Protein AF-A0A5K1FFA9-F1 (afdb_monomer)

Secondary structure (DSSP, 8-state):
-----------------------------------------S-S-----HHHHHHHHHHHHSTT----HHHHHHHHHHHHHHHHHHHHHHHHHHHHHTT-----------

InterPro domains:
  IPR044660 Transcription factor IBH1-like [PTHR33124] (13-97)

Solvent-accessible surface area (backbone atoms only — not comparable to full-atom values): 7780 Å² total; per-residue (Å²): 132,90,76,82,89,78,90,84,89,82,89,79,91,80,81,88,83,84,80,86,77,98,80,83,86,80,84,76,73,87,70,86,61,88,68,73,83,73,72,86,81,79,90,73,88,84,80,66,54,71,68,56,56,52,54,54,51,29,44,71,68,48,77,63,47,92,70,57,70,72,59,44,53,54,50,42,54,51,50,54,50,53,52,52,52,52,51,52,50,51,51,52,50,44,62,72,62,67,71,69,74,88,73,85,88,81,78,89,88,132

Radius of gyration: 33.85 Å; Cα contacts (8 Å, |Δi|>4): 19; chains: 1; bounding box: 73×64×84 Å

Foldseek 3Di:
DDDDDDDDDDDDDDDDDDDDDDDDDDDDPPPPDPDPPPDPPDDDDPPDDPVVVLQVLCCVQVVRDDDDPVVSVVSVVVVVVVVVVVVVVVVVVCVVPVPPPPDDDDDDDD

Sequence (110 aa):
MAECMKMKTGAGCRRIMKRGGMRKPRRIPPSRRGGLKGQPLGGGSDRGSISAKLVALQGLVAAGGRMKVETLFQETAKYILCLRTQVQILQRLVELYGGDDGGDCGGEGR

Structure (mmCIF, N/CA/C/O backbone):
data_AF-A0A5K1FFA9-F1
#
_entry.id   AF-A0A5K1FFA9-F1
#
loop_
_atom_site.group_PDB
_atom_site.id
_atom_site.type_symbol
_atom_site.label_atom_id
_atom_site.label_alt_id
_atom_site.label_comp_id
_atom_site.label_asym_id
_atom_site.label_entity_id
_atom_site.label_seq_id
_atom_site.pdbx_PDB_ins_code
_atom_site.Cartn_x
_atom_site.Cartn_y
_atom_site.Cartn_z
_atom_site.occupancy
_atom_site.B_iso_or_equiv
_atom_site.auth_seq_id
_atom_site.auth_comp_id
_atom_site.auth_asym_id
_atom_site.auth_atom_id
_atom_site.pdbx_PDB_model_num
ATOM 1 N N . MET A 1 1 ? -51.034 -47.624 38.343 1.00 40.00 1 MET A N 1
ATOM 2 C CA . MET A 1 1 ? -50.801 -49.029 37.955 1.00 40.00 1 MET A CA 1
ATOM 3 C C . MET A 1 1 ? -50.772 -49.083 36.444 1.00 40.00 1 MET A C 1
ATOM 5 O O . MET A 1 1 ? -51.675 -48.489 35.880 1.00 40.00 1 MET A O 1
ATOM 9 N N . ALA A 1 2 ? -49.775 -49.784 35.883 1.00 44.78 2 ALA A N 1
ATOM 10 C CA . ALA A 1 2 ? -49.812 -50.483 34.591 1.00 44.78 2 ALA A CA 1
ATOM 11 C C . ALA A 1 2 ? -50.088 -49.624 33.325 1.00 44.78 2 ALA A C 1
ATOM 13 O O . ALA A 1 2 ? -50.977 -48.797 33.288 1.00 44.78 2 ALA A O 1
ATOM 14 N N . GLU A 1 3 ? -49.420 -49.765 32.191 1.00 42.53 3 GLU A N 1
ATOM 15 C CA . GLU A 1 3 ? -48.297 -50.585 31.774 1.00 42.53 3 GLU A CA 1
ATOM 16 C C . GLU A 1 3 ? -47.965 -50.165 30.331 1.00 42.53 3 GLU A C 1
ATOM 18 O O . GLU A 1 3 ? -48.821 -49.668 29.607 1.00 42.53 3 GLU A O 1
ATOM 23 N N . CYS A 1 4 ? -46.720 -50.421 29.943 1.00 44.78 4 CYS A N 1
ATOM 24 C CA . CYS A 1 4 ? -46.326 -51.033 28.674 1.00 44.78 4 CYS A CA 1
ATOM 25 C C . CYS A 1 4 ? -46.816 -50.469 27.322 1.00 44.78 4 CYS A C 1
ATOM 27 O O . CYS A 1 4 ? -47.976 -50.566 26.957 1.00 44.78 4 CYS A O 1
ATOM 29 N N . MET A 1 5 ? -45.875 -49.971 26.500 1.00 52.16 5 MET A N 1
ATOM 30 C CA . MET A 1 5 ? -45.244 -50.721 25.380 1.00 52.16 5 MET A CA 1
ATOM 31 C C . MET A 1 5 ? -46.077 -50.631 24.080 1.00 52.16 5 MET A C 1
ATOM 33 O O . MET A 1 5 ? -47.283 -50.527 24.123 1.00 52.16 5 MET A O 1
ATOM 37 N N . LYS A 1 6 ? -45.573 -50.672 22.846 1.00 48.69 6 LYS A N 1
ATOM 38 C CA . LYS A 1 6 ? -44.263 -50.918 22.241 1.00 48.69 6 LYS A CA 1
ATOM 39 C C . LYS A 1 6 ? -44.344 -50.283 20.830 1.00 48.69 6 LYS A C 1
ATOM 41 O O . LYS A 1 6 ? -45.265 -50.549 20.073 1.00 48.69 6 LYS A O 1
ATOM 46 N N . MET A 1 7 ? -43.369 -49.445 20.503 1.00 50.78 7 MET A N 1
ATOM 47 C CA . MET A 1 7 ? -42.662 -49.310 19.217 1.00 50.78 7 MET A CA 1
ATOM 48 C C . MET A 1 7 ? -42.911 -50.369 18.108 1.00 50.78 7 MET A C 1
ATOM 50 O O . MET A 1 7 ? -42.866 -51.559 18.410 1.00 50.78 7 MET A O 1
ATOM 54 N N . LYS A 1 8 ? -42.964 -49.951 16.819 1.00 50.78 8 LYS A N 1
ATOM 55 C CA . LYS A 1 8 ? -41.923 -50.205 15.774 1.00 50.78 8 LYS A CA 1
ATOM 56 C C . LYS A 1 8 ? -42.370 -49.977 14.302 1.00 50.78 8 LYS A C 1
ATOM 58 O O . LYS A 1 8 ? -43.380 -50.495 13.857 1.00 50.78 8 LYS A O 1
ATOM 63 N N . THR A 1 9 ? -41.475 -49.291 13.571 1.00 49.41 9 THR A N 1
ATOM 64 C CA . THR A 1 9 ? -40.960 -49.530 12.194 1.00 49.41 9 THR A CA 1
ATOM 65 C C . THR A 1 9 ? -41.872 -49.567 10.961 1.00 49.41 9 THR A C 1
ATOM 67 O O . THR A 1 9 ? -42.805 -50.353 10.892 1.00 49.41 9 THR A O 1
ATOM 70 N N . GLY A 1 10 ? -41.409 -48.919 9.881 1.00 43.59 10 GLY A N 1
ATOM 71 C CA . GLY A 1 10 ? -41.603 -49.457 8.527 1.00 43.59 10 GLY A CA 1
ATOM 72 C C . GLY A 1 10 ? -41.508 -48.443 7.388 1.00 43.59 10 GLY A C 1
ATOM 73 O O . GLY A 1 10 ? -42.460 -47.729 7.113 1.00 43.59 10 GLY A O 1
ATOM 74 N N . ALA A 1 11 ? -40.366 -48.413 6.700 1.00 54.19 11 ALA A N 1
ATOM 75 C CA . ALA A 1 11 ? -40.115 -47.630 5.491 1.00 54.19 11 ALA A CA 1
ATOM 76 C C . ALA A 1 11 ? -40.965 -48.084 4.285 1.00 54.19 11 ALA A C 1
ATOM 78 O O . ALA A 1 11 ? -41.265 -49.267 4.137 1.00 54.19 11 ALA A O 1
ATOM 79 N N . GLY A 1 12 ? -41.261 -47.166 3.355 1.00 46.53 12 GLY A N 1
ATOM 80 C CA . GLY A 1 12 ? -41.938 -47.528 2.108 1.00 46.53 12 GLY A CA 1
ATOM 81 C C . GLY A 1 12 ? -42.050 -46.414 1.069 1.00 46.53 12 GLY A C 1
ATOM 82 O O . GLY A 1 12 ? -43.137 -45.916 0.807 1.00 46.53 12 GLY A O 1
ATOM 83 N N . CYS A 1 13 ? -40.944 -46.066 0.407 1.00 47.28 13 CYS A N 1
ATOM 84 C CA . CYS A 1 13 ? -40.976 -45.421 -0.911 1.00 47.28 13 CYS A CA 1
ATOM 85 C C . CYS A 1 13 ? -41.756 -46.296 -1.904 1.00 47.28 13 CYS A C 1
ATOM 87 O O . CYS A 1 13 ? -41.386 -47.458 -2.058 1.00 47.28 13 CYS A O 1
ATOM 89 N N . ARG A 1 14 ? -42.725 -45.755 -2.664 1.00 50.25 14 ARG A N 1
ATOM 90 C CA . ARG A 1 14 ? -43.076 -46.289 -4.000 1.00 50.25 14 ARG A CA 1
ATOM 91 C C . ARG A 1 14 ? -43.899 -45.317 -4.873 1.00 50.25 14 ARG A C 1
ATOM 93 O O . ARG A 1 14 ? -45.108 -45.211 -4.771 1.00 50.25 14 ARG A O 1
ATOM 100 N N . ARG A 1 15 ? -43.160 -44.690 -5.798 1.00 47.31 15 ARG A N 1
ATOM 101 C CA . 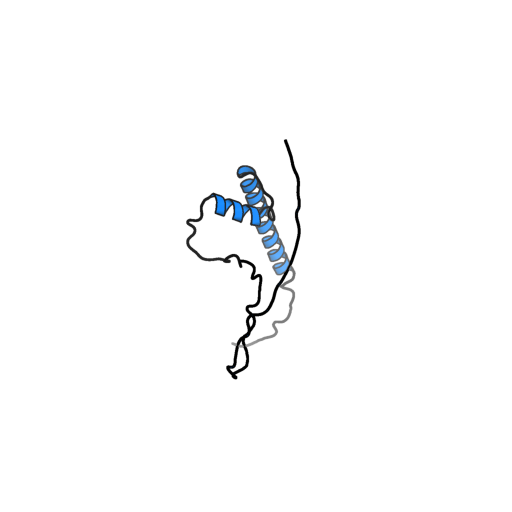ARG A 1 15 ? -43.433 -44.529 -7.243 1.00 47.31 15 ARG A CA 1
ATOM 102 C C . ARG A 1 15 ? -44.738 -43.839 -7.695 1.00 47.31 15 ARG A C 1
ATOM 104 O O . ARG A 1 15 ? -45.764 -44.464 -7.922 1.00 47.31 15 ARG A O 1
ATOM 111 N N . ILE A 1 16 ? -44.590 -42.557 -8.033 1.00 54.41 16 ILE A N 1
ATOM 112 C CA . ILE A 1 16 ? -45.456 -41.807 -8.955 1.00 54.41 16 ILE A CA 1
ATOM 113 C C . ILE A 1 16 ? -45.313 -42.416 -10.363 1.00 54.41 16 ILE A C 1
ATOM 115 O O . ILE A 1 16 ? -44.227 -42.378 -10.946 1.00 54.41 16 ILE A O 1
ATOM 119 N N . MET A 1 17 ? -46.393 -42.964 -10.924 1.00 50.84 17 MET A N 1
ATOM 120 C CA . MET A 1 17 ? -46.448 -43.402 -12.324 1.00 50.84 17 MET A CA 1
ATOM 121 C C . MET A 1 17 ? -46.849 -42.217 -13.218 1.00 50.84 17 MET A C 1
ATOM 123 O O . MET A 1 17 ? -47.993 -41.773 -13.194 1.00 50.84 17 MET A O 1
ATOM 127 N N . LYS A 1 18 ? -45.909 -41.702 -14.023 1.00 50.34 18 LYS A N 1
ATOM 128 C CA . LYS A 1 18 ? -46.181 -40.745 -15.110 1.00 50.34 18 LYS A CA 1
ATOM 129 C C . LYS A 1 18 ? -46.589 -41.512 -16.367 1.00 50.34 18 LYS A C 1
ATOM 131 O O . LYS A 1 18 ? -45.768 -42.234 -16.930 1.00 50.34 18 LYS A O 1
ATOM 136 N N . ARG A 1 19 ? -47.830 -41.337 -16.825 1.00 47.00 19 ARG A N 1
ATOM 137 C CA . ARG A 1 19 ? -48.290 -41.834 -18.129 1.00 47.00 19 ARG A CA 1
ATOM 138 C C . ARG A 1 19 ? -47.953 -40.823 -19.233 1.00 47.00 19 ARG A C 1
ATOM 140 O O . ARG A 1 19 ? -48.335 -39.665 -19.147 1.00 47.00 19 ARG A O 1
ATOM 147 N N . GLY A 1 20 ? -47.213 -41.311 -20.230 1.00 39.09 20 GLY A N 1
ATOM 148 C CA . GLY A 1 20 ? -47.397 -41.048 -21.662 1.00 39.09 20 GLY A CA 1
ATOM 149 C C . GLY A 1 20 ? -47.390 -39.606 -22.167 1.00 39.09 20 GLY A C 1
ATOM 150 O O . GLY A 1 20 ? -48.434 -38.987 -22.292 1.00 39.09 20 GLY A O 1
ATOM 151 N N . GLY A 1 21 ? -46.219 -39.142 -22.603 1.00 47.50 21 GLY A N 1
ATOM 152 C CA . GLY A 1 21 ? -46.070 -38.009 -23.516 1.00 47.50 21 GLY A CA 1
ATOM 153 C C . GLY A 1 21 ? -44.718 -38.107 -24.217 1.00 47.50 21 GLY A C 1
ATOM 154 O O . GLY A 1 21 ? -43.700 -37.667 -23.686 1.00 47.50 21 GLY A O 1
ATOM 155 N N . MET A 1 22 ? -44.683 -38.773 -25.372 1.00 57.97 22 MET A N 1
ATOM 156 C CA . MET A 1 22 ? -43.483 -38.959 -26.190 1.00 57.97 22 MET A CA 1
ATOM 157 C C . MET A 1 22 ? -43.087 -37.645 -26.866 1.00 57.97 22 MET A C 1
ATOM 159 O O . MET A 1 22 ? -43.590 -37.366 -27.945 1.00 57.97 22 MET A O 1
ATOM 163 N N . ARG A 1 23 ? -42.161 -36.887 -26.257 1.00 55.34 23 ARG A N 1
ATOM 164 C CA . ARG A 1 23 ? -41.118 -36.079 -26.932 1.00 55.34 23 ARG A CA 1
ATOM 165 C C . ARG A 1 23 ? -39.895 -35.937 -26.000 1.00 55.34 23 ARG A C 1
ATOM 167 O O . ARG A 1 23 ? -39.999 -35.388 -24.907 1.00 55.34 23 ARG A O 1
ATOM 174 N N . LYS A 1 24 ? -38.731 -36.442 -26.414 1.00 59.69 24 LYS A N 1
ATOM 175 C CA . LYS A 1 24 ? -37.380 -36.179 -25.851 1.00 59.69 24 LYS A CA 1
ATOM 176 C C . LYS A 1 24 ? -36.448 -35.868 -27.038 1.00 59.69 24 LYS A C 1
ATOM 178 O O . LYS A 1 24 ? -36.789 -36.330 -28.124 1.00 59.69 24 LYS A O 1
ATOM 183 N N . PRO A 1 25 ? -35.263 -35.234 -26.876 1.00 48.84 25 PRO A N 1
ATOM 184 C CA . PRO A 1 25 ? -34.586 -34.693 -25.679 1.00 48.84 25 PRO A CA 1
ATOM 185 C C . PRO A 1 25 ? -34.256 -33.179 -25.883 1.00 48.84 25 PRO A C 1
ATOM 187 O O . PRO A 1 25 ? -34.638 -32.610 -26.887 1.00 48.84 25 PRO A O 1
ATOM 190 N N . ARG A 1 26 ? -33.618 -32.376 -25.027 1.00 48.28 26 ARG A N 1
ATOM 191 C CA . ARG A 1 26 ? -32.644 -32.554 -23.947 1.00 48.28 26 ARG A CA 1
ATOM 192 C C . ARG A 1 26 ? -33.014 -31.586 -22.818 1.00 48.28 26 ARG A C 1
ATOM 194 O O . ARG A 1 26 ? -32.941 -30.375 -22.992 1.00 48.28 26 ARG A O 1
ATOM 201 N N . ARG A 1 27 ? -33.375 -32.100 -21.641 1.00 53.66 27 ARG A N 1
ATOM 202 C CA . ARG A 1 27 ? -33.300 -31.289 -20.420 1.00 53.66 27 ARG A CA 1
ATOM 203 C C . ARG A 1 27 ? -31.841 -31.294 -19.994 1.00 53.66 27 ARG A C 1
ATOM 205 O O . ARG A 1 27 ? -31.350 -32.313 -19.518 1.00 53.66 27 ARG A O 1
ATOM 212 N N . ILE A 1 28 ? -31.158 -30.181 -20.232 1.00 59.09 28 ILE A N 1
ATOM 213 C CA . ILE A 1 28 ? -29.881 -29.881 -19.590 1.00 59.09 28 ILE A CA 1
ATOM 214 C C . ILE A 1 28 ? -30.134 -30.010 -18.076 1.00 59.09 28 ILE A C 1
ATOM 216 O O . ILE A 1 28 ? -31.114 -29.438 -17.586 1.00 59.09 28 ILE A O 1
ATOM 220 N N . PRO A 1 29 ? -29.358 -30.811 -17.328 1.00 59.91 29 PRO A N 1
ATOM 221 C CA . PRO A 1 29 ? -29.511 -30.871 -15.881 1.00 59.91 29 PRO A CA 1
ATOM 222 C C . PRO A 1 29 ? -29.259 -29.470 -15.304 1.00 59.91 29 PRO A C 1
ATOM 224 O O . PRO A 1 29 ? -28.352 -28.790 -15.790 1.00 59.91 29 PRO A O 1
ATOM 227 N N . PRO A 1 30 ? -29.992 -29.012 -14.270 1.00 52.12 30 PRO A N 1
ATOM 228 C CA . PRO A 1 30 ? -29.532 -27.871 -13.501 1.00 52.12 30 PRO A CA 1
ATOM 229 C C . PRO A 1 30 ? -28.217 -28.298 -12.858 1.00 52.12 30 PRO A C 1
ATOM 231 O O . PRO A 1 30 ? -28.1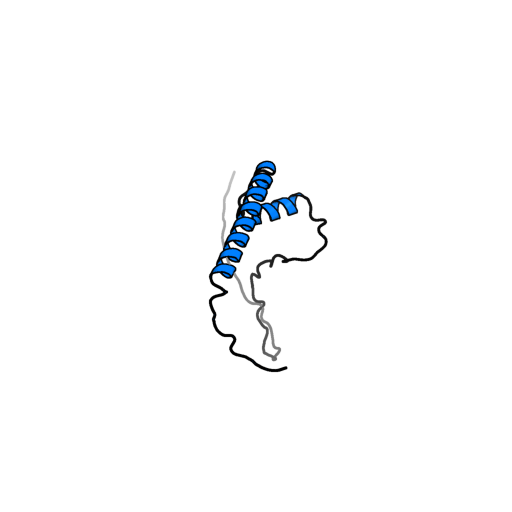73 -29.068 -11.896 1.00 52.12 30 PRO A O 1
ATOM 234 N N . SER A 1 31 ? -27.129 -27.855 -13.476 1.00 47.28 31 SER A N 1
ATOM 235 C CA . SER A 1 31 ? -25.793 -27.963 -12.940 1.00 47.28 31 SER A CA 1
ATOM 236 C C . SER A 1 31 ? -25.833 -27.336 -11.553 1.00 47.28 31 SER A C 1
ATOM 238 O O . SER A 1 31 ? -25.925 -26.118 -11.424 1.00 47.28 31 SER A O 1
ATOM 240 N N . ARG A 1 32 ? -25.744 -28.171 -10.513 1.00 56.06 32 ARG A N 1
ATOM 241 C CA . ARG A 1 32 ? -25.305 -27.758 -9.179 1.00 56.06 32 ARG A CA 1
ATOM 242 C C . ARG A 1 32 ? -23.838 -27.334 -9.282 1.00 56.06 32 ARG A C 1
ATOM 244 O O . ARG A 1 32 ? -22.940 -28.023 -8.823 1.00 56.06 32 ARG A O 1
ATOM 251 N N . ARG A 1 33 ? -23.600 -26.210 -9.950 1.00 51.19 33 ARG A N 1
ATOM 252 C CA . ARG A 1 33 ? -22.470 -25.329 -9.690 1.00 51.19 33 ARG A CA 1
ATOM 253 C C . ARG A 1 33 ? -23.124 -24.254 -8.821 1.00 51.19 33 ARG A C 1
ATOM 255 O O . ARG A 1 33 ? -23.907 -23.463 -9.316 1.00 51.19 33 ARG A O 1
ATOM 262 N N . GLY A 1 34 ? -22.940 -24.222 -7.504 1.00 50.78 34 GLY A N 1
ATOM 263 C CA . GLY A 1 34 ? -21.601 -24.219 -6.923 1.00 50.78 34 GLY A CA 1
ATOM 264 C C . GLY A 1 34 ? -20.746 -23.111 -7.550 1.00 50.78 34 GLY A C 1
ATOM 265 O O . GLY A 1 34 ? -19.534 -23.240 -7.613 1.00 50.78 34 GLY A O 1
ATOM 266 N N . GLY A 1 35 ? -21.383 -22.086 -8.127 1.00 45.44 35 GLY A N 1
ATOM 267 C CA . GLY A 1 35 ? -20.731 -20.918 -8.680 1.00 45.44 35 GLY A CA 1
ATOM 268 C C . GLY A 1 35 ? -20.383 -20.016 -7.519 1.00 45.44 35 GLY A C 1
ATOM 269 O O . GLY A 1 35 ? -21.261 -19.384 -6.935 1.00 45.44 35 GLY A O 1
ATOM 270 N N . LEU A 1 36 ? -19.104 -20.047 -7.165 1.00 55.72 36 LEU A N 1
ATOM 271 C CA . LEU A 1 36 ? -18.398 -19.032 -6.403 1.00 55.72 36 LEU A CA 1
ATOM 272 C C . LEU A 1 36 ? -19.067 -17.673 -6.634 1.00 55.72 36 LEU A C 1
ATOM 274 O O . LEU A 1 36 ? -19.198 -17.240 -7.780 1.00 55.72 36 LEU A O 1
ATOM 278 N N . LYS A 1 37 ? -19.513 -17.021 -5.553 1.00 55.44 37 LYS A N 1
ATOM 279 C CA . LYS A 1 37 ? -19.813 -15.588 -5.570 1.00 55.44 37 LYS A CA 1
ATOM 280 C C . LYS A 1 37 ? -18.543 -14.898 -6.063 1.00 55.44 37 LYS A C 1
ATOM 282 O O . LYS A 1 37 ? -17.623 -14.670 -5.283 1.00 55.44 37 LYS A O 1
ATOM 287 N N . GLY A 1 38 ? -18.484 -14.641 -7.367 1.00 49.59 38 GLY A N 1
ATOM 288 C CA . GLY A 1 38 ? -17.525 -13.734 -7.958 1.00 49.59 38 GLY A CA 1
ATOM 289 C C . GLY A 1 38 ? -17.717 -12.412 -7.245 1.00 49.59 38 GLY A C 1
ATOM 290 O O . GLY A 1 38 ? -18.790 -11.812 -7.314 1.00 49.59 38 GLY A O 1
ATOM 291 N N . GLN A 1 39 ? -16.711 -12.026 -6.468 1.00 63.22 39 GLN A N 1
ATOM 292 C CA . GLN A 1 39 ? -16.626 -10.675 -5.953 1.00 63.22 39 GLN A CA 1
ATOM 293 C C . GLN A 1 39 ? -16.694 -9.727 -7.154 1.00 63.22 39 GLN A C 1
ATOM 295 O O . GLN A 1 39 ? -15.998 -9.979 -8.143 1.00 63.22 39 GLN A O 1
ATOM 300 N N . PRO A 1 40 ? -17.513 -8.667 -7.114 1.00 54.22 40 PRO A N 1
ATOM 301 C CA . PRO A 1 40 ? -17.431 -7.643 -8.132 1.00 54.22 40 PRO A CA 1
ATOM 302 C C . PRO A 1 40 ? -16.075 -6.949 -7.975 1.00 54.22 40 PRO A C 1
ATOM 304 O O . PRO A 1 40 ? -15.841 -6.197 -7.030 1.00 54.22 40 PRO A O 1
ATOM 307 N N . LEU A 1 41 ? -15.162 -7.260 -8.894 1.00 59.59 41 LEU A N 1
ATOM 308 C CA . LEU A 1 41 ? -13.982 -6.456 -9.155 1.00 59.59 41 LEU A CA 1
ATOM 309 C C . LEU A 1 41 ? -14.452 -5.166 -9.829 1.00 59.59 41 LEU A C 1
ATOM 311 O O . LEU A 1 41 ? -14.792 -5.174 -11.005 1.00 59.59 41 LEU A O 1
ATOM 315 N N . GLY A 1 42 ? -14.434 -4.080 -9.060 1.00 58.16 42 GLY A N 1
ATOM 316 C CA . GLY A 1 42 ? -14.217 -2.733 -9.576 1.00 58.16 42 GLY A CA 1
ATOM 317 C C . GLY A 1 42 ? -15.431 -2.003 -10.153 1.00 58.16 42 GLY A C 1
ATOM 318 O O . GLY A 1 42 ? -16.097 -2.462 -11.071 1.00 58.16 42 GLY A O 1
ATOM 319 N N . GLY A 1 43 ? -15.622 -0.776 -9.662 1.00 60.56 43 GLY A N 1
ATOM 320 C CA . GLY A 1 43 ? -16.328 0.275 -10.393 1.00 60.56 43 GLY A CA 1
ATOM 321 C C . GLY A 1 43 ? -17.765 0.515 -9.946 1.00 60.56 43 GLY A C 1
ATOM 322 O O . GLY A 1 43 ? -18.701 0.262 -10.693 1.00 60.56 43 GLY A O 1
ATOM 323 N N . GLY A 1 44 ? -17.963 1.055 -8.743 1.00 51.28 44 GLY A N 1
ATOM 324 C CA . GLY A 1 44 ? -19.295 1.486 -8.324 1.00 51.28 44 GLY A CA 1
ATOM 325 C C . GLY A 1 44 ? -19.281 2.297 -7.038 1.00 51.28 44 GLY A C 1
ATOM 326 O O . GLY A 1 44 ? -19.211 1.724 -5.962 1.00 51.28 44 GLY A O 1
ATOM 327 N N . SER A 1 45 ? -19.342 3.624 -7.190 1.00 61.81 45 SER A N 1
ATOM 328 C CA . SER A 1 45 ? -19.757 4.642 -6.207 1.00 61.81 45 SER A CA 1
ATOM 329 C C . SER A 1 45 ? -19.728 4.208 -4.731 1.00 61.81 45 SER A C 1
ATOM 331 O O . SER A 1 45 ? -20.679 3.654 -4.178 1.00 61.81 45 SER A O 1
ATOM 333 N N . ASP A 1 46 ? -18.597 4.485 -4.089 1.00 58.09 46 ASP A N 1
ATOM 334 C CA . ASP A 1 46 ? -18.200 3.936 -2.797 1.00 58.09 46 ASP A CA 1
ATOM 335 C C . ASP A 1 46 ? -18.856 4.658 -1.602 1.00 58.09 46 ASP A C 1
ATOM 337 O O . ASP A 1 46 ? -18.202 5.343 -0.805 1.00 58.09 46 ASP A O 1
ATOM 341 N N . ARG A 1 47 ? -20.173 4.478 -1.445 1.00 62.94 47 ARG A N 1
ATOM 342 C CA . ARG A 1 47 ? -20.852 4.653 -0.145 1.00 62.94 47 ARG A CA 1
ATOM 343 C C . ARG A 1 47 ? -20.835 3.356 0.678 1.00 62.94 4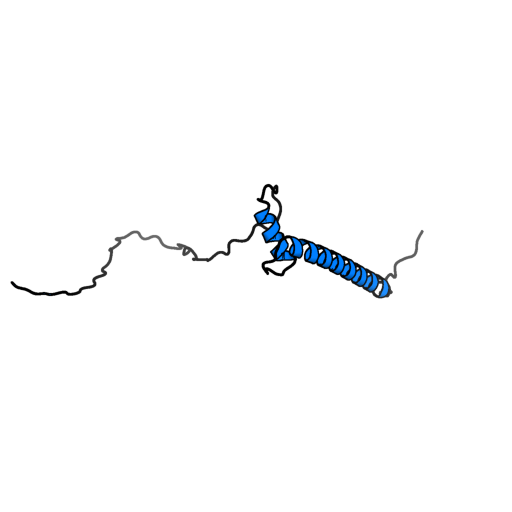7 ARG A C 1
ATOM 345 O O . ARG A 1 47 ? -21.728 3.125 1.488 1.00 62.94 47 ARG A O 1
ATOM 352 N N . GLY A 1 48 ? -19.830 2.498 0.485 1.00 66.31 48 GLY A N 1
ATOM 353 C CA . GLY A 1 48 ? -19.570 1.388 1.397 1.00 66.31 48 GLY A CA 1
ATOM 354 C C . GLY A 1 48 ? -19.251 1.915 2.797 1.00 66.31 48 GLY A C 1
ATOM 355 O O . GLY A 1 48 ? -18.555 2.926 2.944 1.00 66.31 48 GLY A O 1
ATOM 356 N N . SER A 1 49 ? -19.770 1.251 3.833 1.00 86.50 49 SER A N 1
ATOM 357 C CA . SER A 1 49 ? -19.473 1.600 5.224 1.00 86.50 49 SER A CA 1
ATOM 358 C C . SER A 1 49 ? -17.960 1.591 5.470 1.00 86.50 49 SER A C 1
ATOM 360 O O . SER A 1 49 ? -17.223 0.816 4.861 1.00 86.50 49 SER A O 1
ATOM 362 N N . ILE A 1 50 ? -17.480 2.424 6.399 1.00 90.50 50 ILE A N 1
ATOM 363 C CA . ILE A 1 50 ? -16.051 2.498 6.768 1.00 90.50 50 ILE A CA 1
ATOM 364 C C . ILE A 1 50 ? -15.491 1.104 7.096 1.00 90.50 50 ILE A C 1
ATOM 366 O O . ILE A 1 50 ? -14.368 0.775 6.723 1.00 90.50 50 ILE A O 1
ATOM 370 N N . SER A 1 51 ? -16.305 0.246 7.714 1.00 89.44 51 SER A N 1
ATOM 371 C CA . SER A 1 51 ? -15.958 -1.149 7.986 1.00 89.44 51 SER A CA 1
ATOM 372 C C . SER A 1 51 ? -15.620 -1.954 6.727 1.00 89.44 51 SER A C 1
ATOM 374 O O . SER A 1 51 ? -14.644 -2.698 6.739 1.00 89.44 51 SER A O 1
ATOM 376 N N . ALA A 1 52 ? -16.368 -1.792 5.634 1.00 91.06 52 ALA A N 1
ATOM 377 C CA . ALA A 1 52 ? -16.097 -2.488 4.378 1.00 91.06 52 ALA A CA 1
ATOM 378 C C . ALA A 1 52 ? -14.759 -2.039 3.773 1.00 91.06 52 ALA A C 1
ATOM 380 O O . ALA A 1 52 ? -13.967 -2.874 3.336 1.00 91.06 52 ALA A O 1
ATOM 381 N N . LYS A 1 53 ? -14.465 -0.734 3.836 1.00 92.38 53 LYS A N 1
ATOM 382 C CA . LYS A 1 53 ? -13.190 -0.167 3.366 1.00 92.38 53 LYS A CA 1
ATOM 383 C C . LYS A 1 53 ? -12.002 -0.680 4.183 1.00 92.38 53 LYS A C 1
ATOM 385 O O . LYS A 1 53 ? -10.977 -1.034 3.610 1.00 92.38 53 LYS A O 1
ATOM 390 N N . LEU A 1 54 ? -12.151 -0.790 5.505 1.00 91.75 54 LEU A N 1
ATOM 391 C CA . LEU A 1 54 ? -11.113 -1.349 6.380 1.00 91.75 54 LEU A CA 1
ATOM 392 C C . LEU A 1 54 ? -10.857 -2.836 6.109 1.00 91.75 54 LEU A C 1
ATOM 394 O O . LEU A 1 54 ? -9.704 -3.257 6.087 1.00 91.75 54 LEU A O 1
ATOM 398 N N . VAL A 1 55 ? -11.908 -3.624 5.864 1.00 91.19 55 VAL A N 1
ATOM 399 C CA . VAL A 1 55 ? -11.768 -5.045 5.500 1.00 91.19 55 VAL A CA 1
ATOM 400 C C . VAL A 1 55 ? -11.050 -5.197 4.159 1.00 91.19 55 VAL A C 1
ATOM 402 O O . VAL A 1 55 ? -10.141 -6.018 4.043 1.00 91.19 55 VAL A O 1
ATOM 405 N N . ALA A 1 56 ? -11.407 -4.382 3.163 1.00 92.12 56 ALA A N 1
ATOM 406 C CA . ALA A 1 56 ? -10.723 -4.381 1.873 1.00 92.12 56 ALA A CA 1
ATOM 407 C C . ALA A 1 56 ? -9.234 -4.020 2.021 1.00 92.12 56 ALA A C 1
ATOM 409 O O . ALA A 1 56 ? -8.374 -4.710 1.473 1.00 92.12 56 ALA A O 1
ATOM 410 N N . LEU A 1 57 ? -8.918 -2.993 2.819 1.00 94.06 57 LEU A N 1
ATOM 411 C CA . LEU A 1 57 ? -7.538 -2.574 3.068 1.00 94.06 57 LEU A CA 1
ATOM 412 C C . LEU A 1 57 ? -6.720 -3.654 3.798 1.00 94.06 57 LEU A C 1
ATOM 414 O O . LEU A 1 57 ? -5.572 -3.900 3.432 1.00 94.06 57 LEU A O 1
ATOM 418 N N . GLN A 1 58 ? -7.311 -4.355 4.772 1.00 92.81 58 GLN A N 1
ATOM 419 C CA . GLN A 1 58 ? -6.672 -5.507 5.427 1.00 92.81 58 GLN A CA 1
ATOM 420 C C . GLN A 1 58 ? -6.351 -6.635 4.442 1.00 92.81 58 GLN A C 1
ATOM 422 O O . GLN A 1 58 ? -5.283 -7.239 4.530 1.00 92.81 58 GLN A O 1
ATOM 427 N N . GLY A 1 59 ? -7.243 -6.907 3.487 1.00 91.75 59 GLY A N 1
ATOM 428 C CA . GLY A 1 59 ? -6.999 -7.905 2.446 1.00 91.75 59 GLY A CA 1
ATOM 429 C C . GLY A 1 59 ? -5.746 -7.608 1.617 1.00 91.75 59 GLY A C 1
ATOM 430 O O . GLY A 1 59 ? -4.993 -8.528 1.309 1.00 91.75 59 GLY A O 1
ATOM 431 N N . LEU A 1 60 ? -5.498 -6.331 1.314 1.00 92.56 60 LEU A N 1
ATOM 432 C CA . LEU A 1 60 ? -4.346 -5.889 0.523 1.00 92.56 60 LEU A CA 1
ATOM 433 C C . LEU A 1 60 ? -3.041 -5.879 1.325 1.00 92.56 60 LEU A C 1
ATOM 435 O O . LEU A 1 60 ? -2.020 -6.356 0.843 1.00 92.56 60 LEU A O 1
ATOM 439 N N . VAL A 1 61 ? -3.070 -5.326 2.537 1.00 91.19 61 VAL A N 1
ATOM 440 C CA . VAL A 1 61 ? -1.850 -5.035 3.310 1.00 91.19 61 VAL A CA 1
ATOM 441 C C . VAL A 1 61 ? -1.414 -6.223 4.165 1.00 91.19 61 VAL A C 1
ATOM 443 O O . VAL A 1 61 ? -0.226 -6.479 4.313 1.00 91.19 61 VAL A O 1
ATOM 446 N N . ALA A 1 62 ? -2.369 -6.966 4.722 1.00 82.56 62 ALA A N 1
ATOM 447 C CA . ALA A 1 62 ? -2.108 -8.037 5.680 1.00 82.56 62 ALA A CA 1
ATOM 448 C C . ALA A 1 62 ? -2.298 -9.442 5.088 1.00 82.56 62 ALA A C 1
ATOM 450 O O . ALA A 1 62 ? -2.408 -10.404 5.848 1.00 82.56 62 ALA A O 1
ATOM 451 N N . ALA A 1 63 ? -2.421 -9.570 3.760 1.00 81.06 63 ALA A N 1
ATOM 452 C CA . ALA A 1 63 ? -2.758 -10.825 3.075 1.00 81.06 63 ALA A CA 1
ATOM 453 C C . ALA A 1 63 ? -3.972 -11.557 3.702 1.00 81.06 63 ALA A C 1
ATOM 455 O O . ALA A 1 63 ? -4.027 -12.785 3.744 1.00 81.06 63 ALA A O 1
ATOM 456 N N . GLY A 1 64 ? -4.944 -10.798 4.228 1.00 74.00 64 GLY A N 1
ATOM 457 C CA . GLY A 1 64 ? -6.139 -11.333 4.895 1.00 74.00 64 GLY A CA 1
ATOM 458 C C . GLY A 1 64 ? -6.045 -11.499 6.420 1.00 74.00 64 GLY A C 1
ATOM 459 O O . GLY A 1 64 ? -7.007 -11.965 7.035 1.00 74.00 64 GLY A O 1
ATOM 460 N N . GLY A 1 65 ? -4.941 -11.099 7.056 1.00 82.00 65 GLY A N 1
ATOM 461 C CA . GLY A 1 65 ? -4.820 -11.033 8.514 1.00 82.00 65 GLY A CA 1
ATOM 462 C C . GLY A 1 65 ? -5.656 -9.905 9.135 1.00 82.00 65 GLY A C 1
ATOM 463 O O . GLY A 1 65 ? -5.712 -8.791 8.614 1.00 82.00 65 GLY A O 1
ATOM 464 N N . ARG A 1 66 ? -6.299 -10.167 10.283 1.00 84.12 66 ARG A N 1
ATOM 465 C CA . ARG A 1 66 ? -7.006 -9.122 11.045 1.00 84.12 66 ARG A CA 1
ATOM 466 C C . ARG A 1 66 ? -6.003 -8.287 11.838 1.00 84.12 66 ARG A C 1
ATOM 468 O O . ARG A 1 66 ? -5.251 -8.830 12.640 1.00 84.12 66 ARG A O 1
ATOM 475 N N . MET A 1 67 ? -6.045 -6.969 11.665 1.00 86.88 67 MET A N 1
ATOM 476 C CA . MET A 1 67 ? -5.207 -6.012 12.398 1.00 86.88 67 MET A CA 1
ATOM 477 C C . MET A 1 67 ? -6.058 -4.908 13.026 1.00 86.88 67 MET A C 1
ATOM 479 O O . MET A 1 67 ? -7.161 -4.612 12.558 1.00 86.88 67 MET A O 1
ATOM 483 N N . LYS A 1 68 ? -5.542 -4.268 14.081 1.00 91.75 68 LYS A N 1
ATOM 484 C CA . LYS A 1 68 ? -6.144 -3.034 14.603 1.00 91.75 68 LYS A CA 1
ATOM 485 C C . LYS A 1 68 ? -5.970 -1.907 13.584 1.00 91.75 68 LYS A C 1
ATOM 487 O O . LYS A 1 68 ? -5.052 -1.932 12.767 1.00 91.75 68 LYS A O 1
ATOM 492 N N . VAL A 1 69 ? -6.850 -0.913 13.642 1.00 90.12 69 VAL A N 1
ATOM 493 C CA . VAL A 1 69 ? -6.891 0.182 12.661 1.00 90.12 69 VAL A CA 1
ATOM 494 C C . VAL A 1 69 ? -5.597 1.004 12.664 1.00 90.12 69 VAL A C 1
ATOM 496 O O . VAL A 1 69 ? -5.043 1.269 11.604 1.00 90.12 69 VAL A O 1
ATOM 499 N N . GLU A 1 70 ? -5.066 1.334 13.840 1.00 90.69 70 GLU A N 1
ATOM 500 C CA . GLU A 1 70 ? -3.812 2.094 13.983 1.00 90.69 70 GLU A CA 1
ATOM 501 C C . GLU A 1 70 ? -2.629 1.362 13.334 1.00 90.69 70 GLU A C 1
ATOM 503 O O . GLU A 1 70 ? -1.918 1.920 12.499 1.00 90.69 70 GLU A O 1
ATOM 508 N N . THR A 1 71 ? -2.476 0.072 13.646 1.00 93.06 71 THR A N 1
ATOM 509 C CA . THR A 1 71 ? -1.434 -0.780 13.058 1.00 93.06 71 THR A CA 1
ATOM 510 C C . THR A 1 71 ? -1.633 -0.976 11.559 1.00 93.06 71 THR A C 1
ATOM 512 O O . THR A 1 71 ? -0.661 -0.985 10.813 1.00 93.06 71 THR A O 1
ATOM 515 N N . LEU A 1 72 ? -2.884 -1.077 11.095 1.00 94.88 72 LEU A N 1
ATOM 516 C CA . LEU A 1 72 ? -3.193 -1.233 9.677 1.00 94.88 72 LEU A CA 1
ATOM 517 C C . LEU A 1 72 ? -2.678 -0.038 8.878 1.00 94.88 72 LEU A C 1
ATOM 519 O O . LEU A 1 72 ? -2.059 -0.235 7.838 1.00 94.88 72 LEU A O 1
ATOM 523 N N . PHE A 1 73 ? -2.886 1.190 9.357 1.00 95.19 73 PHE A N 1
ATOM 524 C CA . PHE A 1 73 ? -2.382 2.377 8.666 1.00 95.19 73 PHE A CA 1
ATOM 525 C C . PHE A 1 73 ? -0.854 2.445 8.659 1.00 95.19 73 PHE A C 1
ATOM 527 O O . PHE A 1 73 ? -0.270 2.794 7.632 1.00 95.19 73 PHE A O 1
ATOM 534 N N . GLN A 1 74 ? -0.201 2.058 9.756 1.00 95.31 74 GLN A N 1
ATOM 535 C CA . GLN A 1 74 ? 1.259 2.006 9.809 1.00 95.31 74 GLN A CA 1
ATOM 536 C C . GLN A 1 74 ? 1.828 0.986 8.812 1.00 95.31 74 GLN A C 1
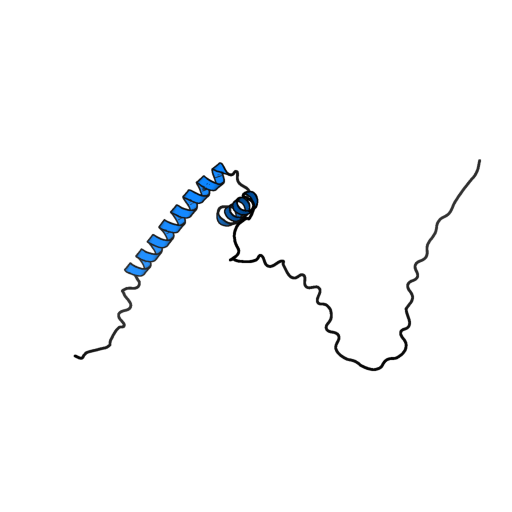ATOM 538 O O . GLN A 1 74 ? 2.730 1.318 8.040 1.00 95.31 74 GLN A O 1
ATOM 543 N N . GLU A 1 75 ? 1.281 -0.230 8.782 1.00 95.06 75 GLU A N 1
ATOM 544 C CA . GLU A 1 75 ? 1.691 -1.258 7.820 1.00 95.06 75 GLU A CA 1
ATOM 545 C C . GLU A 1 75 ? 1.339 -0.861 6.383 1.00 95.06 75 GLU A C 1
ATOM 547 O O . GLU A 1 75 ? 2.123 -1.101 5.470 1.00 95.06 75 GLU A O 1
ATOM 552 N N . THR A 1 76 ? 0.225 -0.154 6.174 1.00 96.31 76 THR A N 1
ATOM 553 C CA . THR A 1 76 ? -0.138 0.394 4.857 1.00 96.31 76 THR A CA 1
ATOM 554 C C . THR A 1 76 ? 0.919 1.3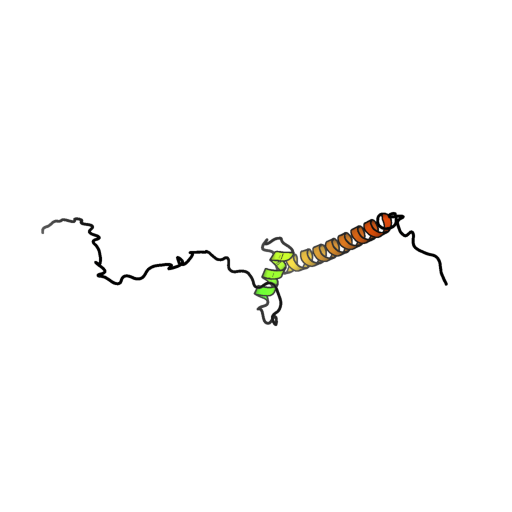84 4.371 1.00 96.31 76 THR A C 1
ATOM 556 O O . THR A 1 76 ? 1.345 1.314 3.220 1.00 96.31 76 THR A O 1
ATOM 559 N N . ALA A 1 77 ? 1.372 2.295 5.237 1.00 97.00 77 ALA A N 1
ATOM 560 C CA . ALA A 1 77 ? 2.397 3.272 4.884 1.00 97.00 77 ALA A CA 1
ATOM 561 C C . ALA A 1 77 ? 3.723 2.589 4.518 1.00 97.00 77 ALA A C 1
ATOM 563 O O . ALA A 1 77 ? 4.325 2.923 3.494 1.00 97.00 77 ALA A O 1
ATOM 564 N N . LYS A 1 78 ? 4.139 1.588 5.307 1.00 95.69 78 LYS A N 1
ATOM 565 C CA . LYS A 1 78 ? 5.318 0.766 4.998 1.00 95.69 78 LYS A CA 1
ATOM 566 C C . LYS A 1 78 ? 5.159 0.050 3.660 1.00 95.69 78 LYS A C 1
ATOM 568 O O . LYS A 1 78 ? 6.053 0.124 2.824 1.00 95.69 78 LYS A O 1
ATOM 573 N N . TYR A 1 79 ? 4.012 -0.586 3.432 1.00 96.88 79 TYR A N 1
ATOM 574 C CA . TYR A 1 79 ? 3.739 -1.334 2.210 1.00 96.88 79 TYR A CA 1
ATOM 575 C C . TYR A 1 79 ? 3.786 -0.443 0.962 1.00 96.88 79 TYR A C 1
ATOM 577 O O . TYR A 1 79 ? 4.455 -0.785 -0.012 1.00 96.88 79 TYR A O 1
ATOM 585 N N . ILE A 1 80 ? 3.167 0.744 1.008 1.00 97.31 80 ILE A N 1
ATOM 586 C CA . ILE A 1 80 ? 3.232 1.727 -0.086 1.00 97.31 80 ILE A CA 1
ATOM 587 C C . ILE A 1 80 ? 4.680 2.141 -0.365 1.00 97.31 80 ILE A C 1
ATOM 589 O O . ILE A 1 80 ? 5.078 2.233 -1.528 1.00 97.31 80 ILE A O 1
ATOM 593 N N . LEU A 1 81 ? 5.469 2.398 0.681 1.00 98.12 81 LEU A N 1
ATOM 594 C CA . LEU A 1 81 ? 6.869 2.780 0.520 1.00 98.12 81 LEU A CA 1
ATOM 595 C C . LEU A 1 81 ? 7.680 1.651 -0.129 1.00 98.12 81 LEU A C 1
ATOM 597 O O . LEU A 1 81 ? 8.372 1.899 -1.114 1.00 98.12 81 LEU A O 1
ATOM 601 N N . CYS A 1 82 ? 7.533 0.414 0.351 1.00 97.06 82 CYS A N 1
ATOM 602 C CA . CYS A 1 82 ? 8.193 -0.754 -0.229 1.00 97.06 82 CYS A CA 1
ATOM 603 C C . CYS A 1 82 ? 7.841 -0.937 -1.709 1.00 97.06 82 CYS A C 1
ATOM 605 O O . CYS A 1 82 ? 8.743 -1.122 -2.523 1.00 97.06 82 CYS A O 1
ATOM 607 N N . LEU A 1 83 ? 6.559 -0.837 -2.074 1.00 97.38 83 LEU A N 1
ATOM 608 C CA . LEU A 1 83 ? 6.124 -0.937 -3.470 1.00 97.38 83 LEU A CA 1
ATOM 609 C C . LEU A 1 83 ? 6.758 0.148 -4.345 1.00 97.38 83 LEU A C 1
ATOM 611 O O . LEU A 1 83 ? 7.246 -0.145 -5.434 1.00 97.38 83 LEU A O 1
ATOM 615 N N . ARG A 1 84 ? 6.796 1.399 -3.867 1.00 98.06 84 ARG A N 1
ATOM 616 C CA . ARG A 1 84 ? 7.446 2.501 -4.594 1.00 98.06 84 ARG A CA 1
ATOM 617 C C . ARG A 1 84 ? 8.922 2.213 -4.838 1.00 98.06 84 ARG A C 1
ATOM 619 O O . ARG A 1 84 ? 9.387 2.371 -5.963 1.00 98.06 84 ARG A O 1
ATOM 626 N N . THR A 1 85 ? 9.637 1.756 -3.815 1.00 98.25 85 THR A N 1
ATOM 627 C CA . THR A 1 85 ? 11.054 1.397 -3.937 1.00 98.25 85 THR A CA 1
ATOM 628 C C . THR A 1 85 ? 11.259 0.228 -4.900 1.00 98.25 85 THR A C 1
ATOM 630 O O . THR A 1 85 ? 12.147 0.292 -5.742 1.00 98.25 85 THR A O 1
ATOM 633 N N . GLN A 1 86 ? 10.420 -0.809 -4.839 1.00 97.69 86 GLN A N 1
ATOM 634 C CA . GLN A 1 86 ? 10.486 -1.946 -5.765 1.00 97.69 86 GLN A CA 1
ATOM 635 C C . GLN A 1 86 ? 10.308 -1.504 -7.222 1.00 97.69 86 GLN A C 1
ATOM 637 O O . GLN A 1 86 ? 11.102 -1.888 -8.078 1.00 97.69 86 GLN A O 1
ATOM 642 N N . VAL A 1 87 ? 9.312 -0.658 -7.501 1.00 97.88 87 VAL A N 1
ATOM 643 C CA . VAL A 1 87 ? 9.079 -0.119 -8.849 1.00 97.88 87 VAL A CA 1
ATOM 644 C C . VAL A 1 87 ? 10.263 0.726 -9.318 1.00 97.88 87 VAL A C 1
ATOM 646 O O . VAL A 1 87 ? 10.695 0.571 -10.456 1.00 97.88 87 VAL A O 1
ATOM 649 N N . GLN A 1 88 ? 10.830 1.569 -8.452 1.00 97.75 88 GLN A N 1
ATOM 650 C CA . GLN A 1 88 ? 12.015 2.362 -8.792 1.00 97.75 88 GLN A CA 1
ATOM 651 C C . GLN A 1 88 ? 13.225 1.484 -9.121 1.00 97.75 88 GLN A C 1
ATOM 653 O O . GLN A 1 88 ? 13.905 1.740 -10.109 1.00 97.75 88 GLN A O 1
ATOM 658 N N . ILE A 1 89 ? 13.483 0.436 -8.334 1.00 97.50 89 ILE A N 1
ATOM 659 C CA . ILE A 1 89 ? 14.575 -0.508 -8.608 1.00 97.50 89 ILE A CA 1
ATOM 660 C C . ILE A 1 89 ? 14.361 -1.178 -9.966 1.00 97.50 89 ILE A C 1
ATOM 662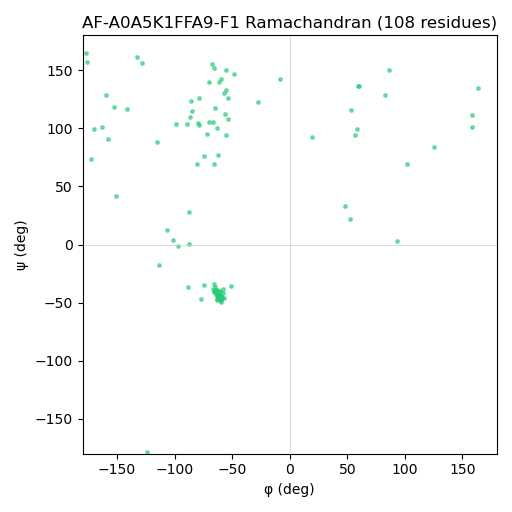 O O . ILE A 1 89 ? 15.279 -1.201 -10.780 1.00 97.50 89 ILE A O 1
ATOM 666 N N . LEU A 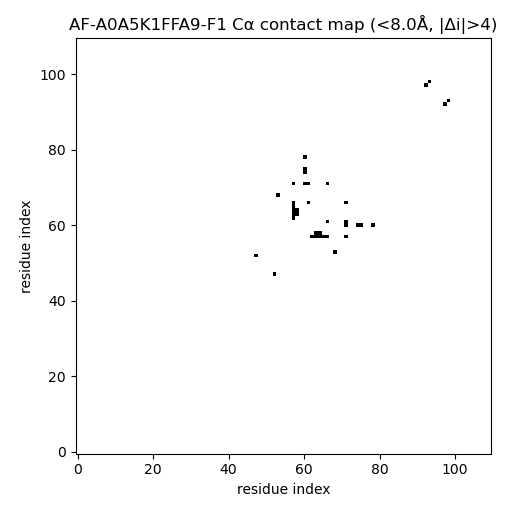1 90 ? 13.153 -1.679 -10.238 1.00 97.25 90 LEU A N 1
ATOM 667 C CA . LEU A 1 90 ? 12.834 -2.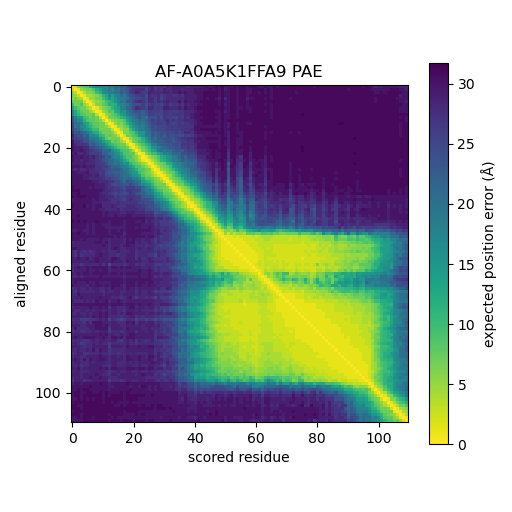317 -11.517 1.00 97.25 90 LEU A CA 1
ATOM 668 C C . LEU A 1 90 ? 13.007 -1.356 -12.699 1.00 97.25 90 LEU A C 1
ATOM 670 O O . LEU A 1 90 ? 13.571 -1.753 -13.712 1.00 97.25 90 LEU A O 1
ATOM 674 N N . GLN A 1 91 ? 12.590 -0.096 -12.564 1.00 96.12 91 GLN A N 1
ATOM 675 C CA . GLN A 1 91 ? 12.813 0.928 -13.590 1.00 96.12 91 GLN A CA 1
ATOM 676 C C . GLN A 1 91 ? 14.305 1.143 -13.857 1.00 96.12 91 GLN A C 1
ATOM 678 O O . GLN A 1 91 ? 14.717 1.123 -15.011 1.00 96.12 91 GLN A O 1
ATOM 683 N N . ARG A 1 92 ? 15.131 1.258 -12.808 1.00 95.81 92 ARG A N 1
ATOM 684 C CA . ARG A 1 92 ? 16.590 1.379 -12.969 1.00 95.81 92 ARG A CA 1
ATOM 685 C C . ARG A 1 92 ? 17.209 0.149 -13.619 1.00 95.81 92 ARG A C 1
ATOM 687 O O . ARG A 1 92 ? 18.092 0.291 -14.451 1.00 95.81 92 ARG A O 1
ATOM 694 N N . LEU A 1 93 ? 16.746 -1.050 -13.273 1.00 95.38 93 LEU A N 1
ATOM 695 C CA . LEU A 1 93 ? 17.213 -2.273 -13.925 1.00 95.38 93 LEU A CA 1
ATOM 696 C C . LEU A 1 93 ? 16.858 -2.274 -15.417 1.00 95.38 93 LEU A C 1
ATOM 698 O O . LEU A 1 93 ? 17.704 -2.600 -16.239 1.00 95.38 93 LEU A O 1
ATOM 702 N N . VAL A 1 94 ? 15.648 -1.854 -15.786 1.00 94.19 94 VAL A N 1
ATOM 703 C CA . VAL A 1 94 ? 15.267 -1.721 -17.200 1.00 94.19 94 VAL A CA 1
ATOM 704 C C . VAL A 1 94 ? 16.105 -0.657 -17.911 1.00 94.19 94 VAL A C 1
ATOM 706 O O . VAL A 1 94 ? 16.508 -0.883 -19.040 1.00 94.19 94 VAL A O 1
ATOM 709 N N . GLU A 1 95 ? 16.425 0.469 -17.278 1.00 92.62 95 GLU A N 1
ATOM 710 C CA . GLU A 1 95 ? 17.311 1.482 -17.875 1.00 92.62 95 GLU A CA 1
ATOM 711 C C . GLU A 1 95 ? 18.734 0.953 -18.104 1.00 92.62 95 GLU A C 1
ATOM 713 O O . GLU A 1 95 ? 19.341 1.241 -19.131 1.00 92.62 95 GLU A O 1
ATOM 718 N N . LEU A 1 96 ? 19.264 0.171 -17.159 1.00 92.06 96 LEU A N 1
ATOM 719 C CA . LEU A 1 96 ? 20.621 -0.374 -17.236 1.00 92.06 96 LEU A CA 1
ATOM 720 C C . LEU A 1 96 ? 20.750 -1.522 -18.244 1.00 92.06 96 LEU A C 1
ATOM 722 O O . LEU A 1 96 ? 21.801 -1.660 -18.859 1.00 92.06 96 LEU A O 1
ATOM 726 N N . TYR A 1 97 ? 19.713 -2.351 -18.392 1.00 90.62 97 TYR A N 1
ATOM 727 C CA . TYR A 1 97 ? 19.773 -3.585 -19.188 1.00 90.62 97 TYR A CA 1
ATOM 728 C C . TYR A 1 97 ? 18.889 -3.572 -20.442 1.00 90.62 97 TYR A C 1
ATOM 730 O O . TYR A 1 97 ? 19.092 -4.383 -21.334 1.00 90.62 97 TYR A O 1
ATOM 738 N N . GLY A 1 98 ? 17.915 -2.668 -20.533 1.00 74.56 98 GLY A N 1
ATOM 739 C CA . GLY A 1 98 ? 17.034 -2.503 -21.694 1.00 74.56 98 GLY A CA 1
ATOM 740 C C . GLY A 1 98 ? 17.587 -1.560 -22.766 1.00 74.56 98 GLY A C 1
ATOM 741 O O . GLY A 1 98 ? 16.915 -1.329 -23.765 1.00 74.56 98 GLY A O 1
ATOM 742 N N . GLY A 1 99 ? 18.783 -1.001 -22.550 1.00 65.25 99 GLY A N 1
ATOM 743 C CA . GLY A 1 99 ? 19.502 -0.160 -23.512 1.00 65.25 99 GLY A CA 1
ATOM 744 C C . GLY A 1 99 ? 20.560 -0.893 -24.345 1.00 65.25 99 GLY A C 1
ATOM 745 O O . GLY A 1 99 ? 21.185 -0.253 -25.183 1.00 65.25 99 GLY A O 1
ATOM 746 N N . ASP A 1 100 ? 20.769 -2.198 -24.126 1.00 62.31 100 ASP A N 1
ATOM 747 C CA . ASP A 1 100 ? 21.826 -2.986 -24.791 1.00 62.31 100 ASP A CA 1
ATOM 748 C C . ASP A 1 100 ? 21.306 -3.862 -25.950 1.00 62.31 100 ASP A C 1
ATOM 750 O O . ASP A 1 100 ? 22.072 -4.579 -26.591 1.00 62.31 100 ASP A O 1
ATOM 754 N N . ASP A 1 101 ? 20.012 -3.774 -26.288 1.00 61.41 101 ASP A N 1
ATOM 755 C CA . ASP A 1 101 ? 19.487 -4.293 -27.557 1.00 61.41 101 ASP A CA 1
ATOM 756 C C . ASP A 1 101 ? 19.904 -3.344 -28.695 1.00 61.41 101 ASP A C 1
ATOM 758 O O . ASP A 1 101 ? 19.137 -2.520 -29.199 1.00 61.41 101 ASP A O 1
ATOM 762 N N . GLY A 1 102 ? 21.178 -3.445 -29.081 1.00 61.72 102 GLY A N 1
ATOM 763 C CA . GLY A 1 102 ? 21.740 -2.885 -30.305 1.00 61.72 102 GLY A CA 1
ATOM 764 C C . GLY A 1 102 ? 21.091 -3.504 -31.544 1.00 61.72 102 GLY A C 1
ATOM 765 O O . GLY A 1 102 ? 21.679 -4.355 -32.209 1.00 61.72 102 GLY A O 1
ATOM 766 N N . GLY A 1 103 ? 19.874 -3.062 -31.848 1.00 59.81 103 GLY A N 1
ATOM 767 C CA . GLY A 1 103 ? 19.058 -3.572 -32.941 1.00 59.81 103 GLY A CA 1
ATOM 768 C C . GLY A 1 103 ? 18.094 -2.539 -33.519 1.00 59.81 103 GLY A C 1
ATOM 769 O O . GLY A 1 103 ? 16.963 -2.894 -33.822 1.00 59.81 103 GLY A O 1
ATOM 770 N N . ASP A 1 104 ? 18.526 -1.287 -33.699 1.00 53.72 104 ASP A N 1
ATOM 771 C CA . ASP A 1 104 ? 17.931 -0.407 -34.712 1.00 53.72 104 ASP A CA 1
ATOM 772 C C . ASP A 1 104 ? 18.978 -0.082 -35.782 1.00 53.72 104 ASP A C 1
ATOM 774 O O . ASP A 1 104 ? 19.759 0.866 -35.702 1.00 53.72 104 ASP A O 1
ATOM 778 N N . CYS A 1 105 ? 19.021 -0.954 -36.786 1.00 51.44 105 CYS A N 1
ATOM 779 C CA . CYS A 1 105 ? 19.447 -0.591 -38.124 1.00 51.44 105 CYS A CA 1
ATOM 780 C C . CYS A 1 105 ? 18.200 -0.131 -38.897 1.00 51.44 105 CYS A C 1
ATOM 782 O O . CYS A 1 105 ? 17.436 -0.976 -39.362 1.00 51.44 105 CYS A O 1
ATOM 784 N N . GLY A 1 106 ? 18.029 1.179 -39.095 1.00 53.94 106 GLY A N 1
ATOM 785 C CA . GLY A 1 106 ? 17.122 1.727 -40.113 1.00 53.94 106 GLY A CA 1
ATOM 786 C C . GLY A 1 106 ? 16.679 3.166 -39.824 1.00 53.94 106 GLY A C 1
ATOM 787 O O . GLY A 1 106 ? 15.895 3.404 -38.926 1.00 53.94 106 GLY A O 1
ATOM 788 N N . GLY A 1 107 ? 17.071 4.194 -40.565 1.00 50.84 107 GLY A N 1
ATOM 789 C CA . GLY A 1 107 ? 17.824 4.258 -41.803 1.00 50.84 107 GLY A CA 1
ATOM 790 C C . GLY A 1 107 ? 18.055 5.722 -42.188 1.00 50.84 107 GLY A C 1
ATOM 791 O O . GLY A 1 107 ?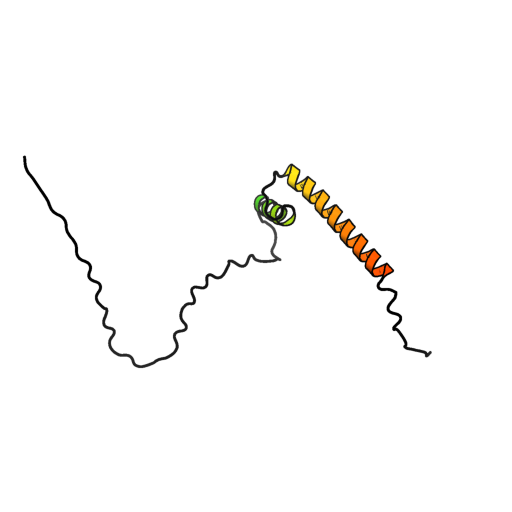 17.430 6.641 -41.658 1.00 50.84 107 GLY A O 1
ATOM 792 N N . GLU A 1 108 ? 18.990 5.909 -43.110 1.00 56.19 108 GLU A N 1
ATOM 793 C CA . GLU A 1 108 ? 19.237 7.152 -43.835 1.00 56.19 108 GLU A CA 1
ATOM 794 C C . GLU A 1 108 ? 17.958 7.772 -44.426 1.00 56.19 108 GLU A C 1
ATOM 796 O O . GLU A 1 108 ? 17.092 7.071 -44.949 1.00 56.19 108 GLU A O 1
ATOM 801 N N . GLY A 1 109 ? 17.931 9.109 -44.476 1.00 61.50 109 GLY A N 1
ATOM 802 C CA . GLY A 1 109 ? 17.303 9.829 -45.585 1.00 61.50 109 GLY A CA 1
ATOM 803 C C . GLY A 1 109 ? 16.224 10.847 -45.222 1.00 61.50 109 GLY A C 1
ATOM 804 O O . GLY A 1 109 ? 15.039 10.573 -45.402 1.00 61.50 109 GLY A O 1
ATOM 805 N N . ARG A 1 110 ? 16.635 12.072 -44.873 1.00 51.78 110 ARG A N 1
ATOM 806 C CA . ARG A 1 110 ? 16.433 13.279 -45.704 1.00 51.78 110 ARG A CA 1
ATOM 807 C C . ARG A 1 110 ? 17.032 14.522 -45.063 1.00 51.78 110 ARG A C 1
ATOM 809 O O . ARG A 1 110 ? 16.819 14.717 -43.851 1.00 51.78 110 ARG A O 1
#

Organism: NCBI:txid210225

pLDDT: mean 71.0, std 20.36, range [39.09, 98.25]

Mean predicted aligned error: 20.26 Å